Protein AF-A0A7J6HSG9-F1 (afdb_monomer_lite)

Radius of gyration: 12.24 Å; chains: 1; bounding box: 27×32×36 Å

pLDDT: mean 89.32, std 10.02, range [47.38, 97.75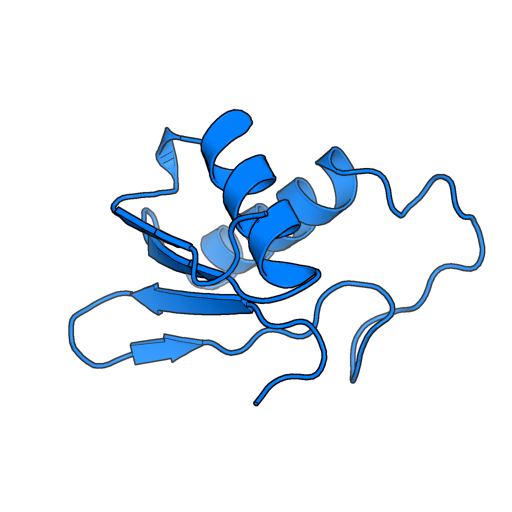]

Organism: Cannabis sativa (NCBI:txid3483)

Secondary structure (DSSP, 8-state):
--SS-EEEEETTTEEE-PPPTTSTTS---S-GGGGSHHHHHHHHHHHHHHHT-S-EEEEE-THHHHHHHHHHHH-GGGEEEEEE----

Sequence (88 aa):
MDINGLLIQHSDDTIEDPDLRGYGGTDAPLSPALYSALHVVGDLVGLLDHLGIEQVLLVGHDCGAAMALYLCLFRPDKVKTLVNLDYK

Foldseek 3Di:
DAPQFKWWDDPPPDIDDDAFACDDPHDPDPDPVCPDLVNRLVVVVVVCVVVVQQATEMEGDDNRLVSLVSNCVVPVRRYPHYHYPDDD

InterPro domains:
  IPR000073 Alpha/beta hydrolase fold-1 [PF00561] (18-85)
  IPR000639 Epoxide hydrolase-like [PR00412] (12-27)
  IPR000639 Epoxide hydrolase-like [PR00412] (58-71)
  IPR000639 Epoxide hydrolase-like [PR00412] (72-85)
  IPR029058 Alpha/Beta hydrolase fold [G3DSA:3.40.50.1820] (18-87)
  IPR029058 Alpha/Beta hydrolase fold [SSF53474] (18-86)

Structure (mmCIF, N/CA/C/O backbone):
data_AF-A0A7J6HSG9-F1
#
_entry.id   AF-A0A7J6HSG9-F1
#
loop_
_atom_site.group_PDB
_atom_site.id
_atom_site.type_symbol
_atom_site.label_atom_id
_atom_site.label_alt_id
_atom_site.label_comp_id
_atom_site.label_asym_id
_atom_site.label_entity_id
_atom_site.label_seq_id
_atom_site.pdbx_PDB_ins_code
_atom_site.Cartn_x
_atom_site.Cartn_y
_atom_site.Cartn_z
_atom_site.occupancy
_atom_site.B_iso_or_equiv
_atom_site.auth_seq_id
_atom_site.auth_comp_id
_atom_site.auth_asym_id
_atom_site.auth_atom_id
_atom_site.pdbx_PDB_model_num
ATOM 1 N N . MET A 1 1 ? 13.011 4.642 9.598 1.00 47.38 1 MET A N 1
ATOM 2 C CA . MET A 1 1 ? 12.200 5.194 8.504 1.00 47.38 1 MET A CA 1
ATOM 3 C C . MET A 1 1 ? 12.426 4.235 7.369 1.00 47.38 1 MET A C 1
ATOM 5 O O . MET A 1 1 ? 13.585 4.037 7.012 1.00 47.38 1 MET A O 1
ATOM 9 N N . ASP A 1 2 ? 11.377 3.522 6.987 1.00 56.59 2 ASP A N 1
ATOM 10 C CA . ASP A 1 2 ? 11.422 2.528 5.922 1.00 56.59 2 ASP A CA 1
ATOM 11 C C . ASP A 1 2 ? 11.915 3.154 4.615 1.00 56.59 2 ASP A C 1
ATOM 13 O O . ASP A 1 2 ? 11.874 4.373 4.428 1.00 56.59 2 ASP A O 1
ATOM 17 N N . ILE A 1 3 ? 12.465 2.315 3.747 1.00 60.44 3 ILE A N 1
ATOM 18 C CA . ILE A 1 3 ? 13.124 2.741 2.518 1.00 60.44 3 ILE A CA 1
ATOM 19 C C . ILE A 1 3 ? 12.140 3.241 1.439 1.00 60.44 3 ILE A C 1
ATOM 21 O O . ILE A 1 3 ? 12.577 3.823 0.448 1.00 60.44 3 ILE A O 1
ATOM 25 N N . ASN A 1 4 ? 10.838 3.034 1.644 1.00 72.44 4 ASN A N 1
ATOM 26 C CA . ASN A 1 4 ? 9.716 3.352 0.763 1.00 72.44 4 ASN A CA 1
ATOM 27 C C . ASN A 1 4 ? 8.816 4.472 1.287 1.00 72.44 4 ASN A C 1
ATOM 29 O O . ASN A 1 4 ? 8.164 5.139 0.487 1.00 72.44 4 ASN A O 1
ATOM 33 N N . GLY A 1 5 ? 8.755 4.669 2.603 1.00 81.69 5 GLY A N 1
ATOM 34 C CA . GLY A 1 5 ? 7.932 5.666 3.280 1.00 81.69 5 GLY A CA 1
ATOM 35 C C . GLY A 1 5 ? 6.453 5.290 3.441 1.00 81.69 5 GLY A C 1
ATOM 36 O O . GLY A 1 5 ? 5.615 6.186 3.386 1.00 81.69 5 GLY A O 1
ATOM 37 N N . LEU A 1 6 ? 6.089 4.015 3.619 1.00 87.69 6 LEU A N 1
ATOM 38 C CA . LEU A 1 6 ? 4.699 3.581 3.818 1.00 87.69 6 LEU A CA 1
ATOM 39 C C . LEU A 1 6 ? 4.525 2.805 5.128 1.00 87.69 6 LEU A C 1
ATOM 41 O O . LEU A 1 6 ? 5.046 1.711 5.280 1.00 87.69 6 LEU A O 1
ATOM 45 N N . LEU A 1 7 ? 3.677 3.316 6.022 1.00 90.12 7 LEU A N 1
ATOM 46 C CA . LEU A 1 7 ? 3.257 2.605 7.230 1.00 90.12 7 LEU A CA 1
ATOM 47 C C . LEU A 1 7 ? 1.772 2.256 7.170 1.00 90.12 7 LEU A C 1
ATOM 49 O O . LEU A 1 7 ? 0.936 3.062 6.739 1.00 90.12 7 LEU A O 1
ATOM 53 N N . ILE A 1 8 ? 1.445 1.064 7.660 1.00 91.00 8 ILE A N 1
ATOM 54 C CA . ILE A 1 8 ? 0.082 0.556 7.760 1.00 91.00 8 ILE A CA 1
ATOM 55 C C . ILE A 1 8 ? -0.243 0.356 9.234 1.00 91.00 8 ILE A C 1
ATOM 57 O O . ILE A 1 8 ? 0.339 -0.497 9.893 1.00 91.00 8 ILE A O 1
ATOM 61 N N . GLN A 1 9 ? -1.207 1.109 9.753 1.00 90.88 9 GLN A N 1
ATOM 62 C CA . GLN A 1 9 ? -1.732 0.884 11.094 1.00 90.88 9 GLN A CA 1
ATOM 63 C C . GLN A 1 9 ? -3.084 0.171 11.016 1.00 90.88 9 GLN A C 1
ATOM 65 O O . GLN A 1 9 ? -3.994 0.589 10.289 1.00 90.88 9 GLN A O 1
ATOM 70 N N . HIS A 1 10 ? -3.229 -0.886 11.811 1.00 84.38 10 HIS A N 1
ATOM 71 C CA . HIS A 1 10 ? -4.499 -1.563 12.046 1.00 84.38 10 HIS A CA 1
ATOM 72 C C . HIS A 1 10 ? -4.655 -1.818 13.545 1.00 84.38 10 HIS A C 1
ATOM 74 O O . HIS A 1 10 ? -3.700 -2.197 14.216 1.00 84.38 10 HIS A O 1
ATOM 80 N N . SER A 1 11 ? -5.861 -1.619 14.090 1.00 78.12 11 SER A N 1
ATOM 81 C CA . SER A 1 11 ? -6.090 -1.508 15.547 1.00 78.12 11 SER A CA 1
ATOM 82 C C . SER A 1 11 ? -5.216 -0.431 16.224 1.00 78.12 11 SER A C 1
ATOM 84 O O . SER A 1 11 ? -4.400 0.221 15.574 1.00 78.12 11 SER A O 1
ATOM 86 N N . ASP A 1 12 ? -5.428 -0.170 17.514 1.00 76.19 12 ASP A N 1
ATOM 87 C CA . ASP A 1 12 ? -4.802 0.988 18.170 1.00 76.19 12 ASP A CA 1
ATOM 88 C C . ASP A 1 12 ? -3.276 0.837 18.350 1.00 76.19 12 ASP A C 1
ATOM 90 O O . ASP A 1 12 ? -2.571 1.844 18.342 1.00 76.19 12 ASP A O 1
ATOM 94 N N . ASP A 1 13 ? -2.749 -0.394 18.382 1.00 79.19 13 ASP A N 1
ATOM 95 C CA . ASP A 1 13 ? -1.358 -0.662 18.785 1.00 79.19 13 ASP A CA 1
ATOM 96 C C . ASP A 1 13 ? -0.491 -1.385 17.735 1.00 79.19 13 ASP A C 1
ATOM 98 O O . ASP A 1 13 ? 0.696 -1.602 17.983 1.00 79.19 13 ASP A O 1
ATOM 102 N N . THR A 1 14 ? -1.040 -1.780 16.576 1.00 88.62 14 THR A N 1
ATOM 103 C CA . THR A 1 14 ? -0.276 -2.559 15.578 1.00 88.62 14 THR A CA 1
ATOM 104 C C . THR A 1 14 ? 0.072 -1.725 14.350 1.00 88.62 14 THR A C 1
ATOM 106 O O . THR A 1 14 ? -0.803 -1.145 13.703 1.00 88.62 14 THR A O 1
ATOM 109 N N . ILE A 1 15 ? 1.369 -1.675 14.040 1.00 88.38 15 ILE A N 1
ATOM 110 C CA . ILE A 1 15 ? 1.936 -0.975 12.887 1.00 88.38 15 ILE A CA 1
ATOM 111 C C . ILE A 1 15 ? 2.764 -1.976 12.089 1.00 88.38 15 ILE A C 1
ATOM 113 O O . ILE A 1 15 ? 3.689 -2.583 12.626 1.00 88.38 15 ILE A O 1
ATOM 117 N N . GLU A 1 16 ? 2.443 -2.087 10.808 1.00 90.00 16 GLU A N 1
ATOM 118 C CA . GLU A 1 16 ? 3.205 -2.823 9.812 1.00 90.00 16 GLU A CA 1
ATOM 119 C C . GLU A 1 16 ? 4.011 -1.838 8.961 1.00 90.00 16 GLU A C 1
ATOM 121 O O . GLU A 1 16 ? 3.514 -0.774 8.569 1.00 90.00 16 GLU A O 1
ATOM 126 N N . ASP A 1 17 ? 5.250 -2.216 8.667 1.00 90.38 17 ASP A N 1
ATOM 127 C CA . ASP A 1 17 ? 6.195 -1.444 7.857 1.00 90.38 17 ASP A CA 1
ATOM 128 C C . ASP A 1 17 ? 6.657 -2.297 6.659 1.00 90.38 17 ASP A C 1
ATOM 130 O O . ASP A 1 17 ? 7.708 -2.943 6.723 1.00 90.38 17 ASP A O 1
ATOM 134 N N . PRO A 1 18 ? 5.808 -2.450 5.621 1.00 89.06 18 PRO A N 1
ATOM 135 C CA . PRO A 1 18 ? 6.088 -3.368 4.531 1.00 89.06 18 PRO A CA 1
ATOM 136 C C . PRO A 1 18 ? 7.072 -2.779 3.521 1.00 89.06 18 PRO A C 1
ATOM 138 O O . PRO A 1 18 ? 6.869 -1.695 2.973 1.00 89.06 18 PRO A O 1
ATOM 141 N N . ASP A 1 19 ? 8.065 -3.582 3.151 1.00 90.31 19 ASP A N 1
ATOM 142 C CA . ASP A 1 19 ? 8.842 -3.324 1.947 1.00 90.31 19 ASP A CA 1
ATOM 143 C C . ASP A 1 19 ? 7.933 -3.430 0.704 1.00 90.31 19 ASP A C 1
ATOM 145 O O . ASP A 1 19 ? 7.227 -4.424 0.508 1.00 90.31 19 ASP A O 1
ATOM 149 N N . LEU A 1 20 ? 7.948 -2.411 -0.159 1.00 87.69 20 LEU A N 1
ATOM 150 C CA . LEU A 1 20 ? 7.282 -2.461 -1.464 1.00 87.69 20 LEU A CA 1
ATOM 151 C C . LEU A 1 20 ? 8.094 -3.284 -2.464 1.00 87.69 20 LEU A C 1
ATOM 153 O O . LEU A 1 20 ? 9.309 -3.377 -2.333 1.00 87.69 20 LEU A O 1
ATOM 157 N N . ARG A 1 21 ? 7.454 -3.804 -3.524 1.00 91.62 21 ARG A N 1
ATOM 158 C CA . ARG A 1 21 ? 8.173 -4.495 -4.613 1.00 91.62 21 ARG A CA 1
ATOM 159 C C . ARG A 1 21 ? 9.384 -3.689 -5.095 1.00 91.62 21 ARG A C 1
ATOM 161 O O . ARG A 1 21 ? 9.279 -2.491 -5.358 1.00 91.62 21 ARG A O 1
ATOM 168 N N . GLY A 1 22 ? 10.515 -4.355 -5.284 1.00 89.75 22 GLY A N 1
ATOM 169 C CA . GLY A 1 22 ? 11.768 -3.719 -5.691 1.00 89.75 22 GLY A CA 1
ATOM 170 C C . GLY A 1 22 ? 12.557 -3.069 -4.557 1.00 89.75 22 GLY A C 1
ATOM 171 O O . GLY A 1 22 ? 13.622 -2.512 -4.822 1.00 89.75 22 GLY A O 1
ATOM 172 N N . TYR A 1 23 ? 12.074 -3.162 -3.319 1.00 86.50 23 TYR A N 1
ATOM 173 C CA . TYR A 1 23 ? 12.703 -2.576 -2.147 1.00 86.50 23 TYR A CA 1
ATOM 174 C C . TYR A 1 23 ? 12.934 -3.620 -1.051 1.00 86.50 23 TYR A C 1
ATOM 176 O O . TYR A 1 23 ? 12.167 -4.569 -0.885 1.00 86.50 23 TYR A O 1
ATOM 184 N N . GLY A 1 24 ? 14.028 -3.432 -0.312 1.00 87.62 24 GLY A N 1
ATOM 185 C CA . GLY A 1 24 ? 14.358 -4.196 0.884 1.00 87.62 24 GLY A CA 1
ATOM 186 C C . GLY A 1 24 ? 14.411 -5.697 0.619 1.00 87.62 24 GLY A C 1
ATOM 187 O O . GLY A 1 24 ? 15.195 -6.153 -0.214 1.00 87.62 24 GLY A O 1
ATOM 188 N N . GLY A 1 25 ? 13.600 -6.456 1.355 1.00 87.50 25 GLY A N 1
ATOM 189 C CA . GLY A 1 25 ? 13.511 -7.914 1.259 1.00 87.50 25 GLY A CA 1
ATOM 190 C C . GLY A 1 25 ? 12.559 -8.453 0.187 1.00 87.50 25 GLY A C 1
ATOM 191 O O . GLY A 1 25 ? 12.399 -9.671 0.103 1.00 87.50 25 GLY A O 1
ATOM 192 N N . THR A 1 26 ? 11.907 -7.599 -0.606 1.00 89.94 26 THR A N 1
ATOM 193 C CA . THR A 1 26 ? 10.973 -8.053 -1.650 1.00 89.94 26 THR A CA 1
ATOM 194 C C . THR A 1 26 ? 11.657 -8.364 -2.975 1.00 89.94 26 THR A C 1
ATOM 196 O O . THR A 1 26 ? 12.770 -7.921 -3.265 1.00 89.94 26 THR A O 1
ATOM 199 N N . ASP A 1 27 ? 10.949 -9.109 -3.823 1.00 91.62 27 ASP A N 1
ATOM 200 C CA . ASP A 1 27 ? 11.370 -9.338 -5.198 1.00 91.62 27 ASP A CA 1
ATOM 201 C C . ASP A 1 27 ? 11.495 -8.020 -5.974 1.00 91.62 27 ASP A C 1
ATOM 203 O O . ASP A 1 27 ? 10.648 -7.128 -5.883 1.00 91.62 27 ASP A O 1
ATOM 207 N N . ALA A 1 28 ? 12.519 -7.947 -6.826 1.00 93.00 28 ALA A N 1
ATOM 208 C CA . ALA A 1 28 ? 12.774 -6.828 -7.727 1.00 93.00 28 ALA A CA 1
ATOM 209 C C . ALA A 1 28 ? 12.701 -7.285 -9.197 1.00 93.00 28 ALA A C 1
ATOM 211 O O . ALA A 1 28 ? 13.734 -7.556 -9.820 1.00 93.00 28 ALA A O 1
ATOM 212 N N . PRO A 1 29 ? 11.492 -7.415 -9.786 1.00 92.44 29 PRO A N 1
ATOM 213 C CA . PRO A 1 29 ? 11.345 -7.794 -11.187 1.00 92.44 29 PRO A CA 1
ATOM 214 C C . PRO A 1 29 ? 12.141 -6.889 -12.138 1.00 92.44 29 PRO A C 1
ATOM 216 O O . PRO A 1 29 ? 12.179 -5.674 -11.971 1.00 92.44 29 PRO A O 1
ATOM 219 N N . LEU A 1 30 ? 12.731 -7.458 -13.192 1.00 93.56 30 LEU A N 1
ATOM 220 C CA . LEU A 1 30 ? 13.522 -6.681 -14.161 1.00 93.56 30 LEU A CA 1
ATOM 221 C C . LEU A 1 30 ? 12.663 -5.848 -15.120 1.00 93.56 30 LEU A C 1
ATOM 223 O O . LEU A 1 30 ? 13.140 -4.871 -15.688 1.00 93.56 30 LEU A O 1
ATOM 227 N N . SER A 1 31 ? 11.412 -6.258 -15.346 1.00 95.69 31 SER A N 1
ATOM 228 C CA . SER A 1 31 ? 10.524 -5.586 -16.294 1.00 95.69 31 SER A CA 1
ATOM 229 C C . SER A 1 31 ? 9.879 -4.356 -15.651 1.00 95.69 31 SER A C 1
ATOM 231 O O . SER A 1 31 ? 9.091 -4.520 -14.715 1.00 95.69 31 SER A O 1
ATOM 233 N N . PRO A 1 32 ? 10.094 -3.139 -16.187 1.00 91.56 32 PRO A N 1
ATOM 234 C CA . PRO A 1 32 ? 9.446 -1.928 -15.678 1.00 91.56 32 PRO A CA 1
ATOM 235 C C . PRO A 1 32 ? 7.913 -1.988 -15.736 1.00 91.56 32 PRO A C 1
ATOM 237 O O . PRO A 1 32 ? 7.229 -1.346 -14.944 1.00 91.56 32 PRO A O 1
ATOM 240 N N . ALA A 1 33 ? 7.354 -2.799 -16.642 1.00 93.81 33 ALA A N 1
ATOM 241 C CA . ALA A 1 33 ? 5.909 -2.981 -16.774 1.00 93.81 33 ALA A CA 1
ATOM 242 C C . ALA A 1 33 ? 5.254 -3.586 -15.514 1.00 93.81 33 ALA A C 1
ATOM 244 O O . ALA A 1 33 ? 4.047 -3.448 -15.328 1.00 93.81 33 ALA A O 1
ATOM 245 N N . LEU A 1 34 ? 6.043 -4.220 -14.640 1.00 93.94 34 LEU A N 1
ATOM 246 C CA . LEU A 1 34 ? 5.584 -4.823 -13.388 1.00 93.94 34 LEU A CA 1
ATOM 247 C C . LEU A 1 34 ? 5.590 -3.845 -12.201 1.00 93.94 34 LEU A C 1
ATOM 249 O O . LEU A 1 34 ? 5.356 -4.270 -11.076 1.00 93.94 34 LEU A O 1
ATOM 253 N N . TYR A 1 35 ? 5.826 -2.549 -12.424 1.00 92.12 35 TYR A N 1
ATOM 254 C CA . TYR A 1 35 ? 5.840 -1.517 -11.372 1.00 92.12 35 TYR A CA 1
ATOM 255 C C . TYR A 1 35 ? 4.748 -0.457 -11.554 1.00 92.12 35 TYR A C 1
ATOM 257 O O . TYR A 1 35 ? 4.835 0.646 -11.023 1.00 92.12 35 TYR A O 1
ATOM 265 N N . SER A 1 36 ? 3.699 -0.759 -12.323 1.00 94.06 36 SER A N 1
ATOM 266 C CA . SER A 1 36 ? 2.562 0.161 -12.440 1.00 94.06 36 SER A CA 1
ATOM 267 C C . SER A 1 36 ? 1.852 0.339 -11.093 1.00 94.06 36 SER A C 1
ATOM 269 O O . SER A 1 36 ? 1.809 -0.606 -10.307 1.00 94.06 36 SER A O 1
ATOM 271 N N . ALA A 1 37 ? 1.138 1.452 -10.902 1.00 93.38 37 ALA A N 1
ATOM 272 C CA . ALA A 1 37 ? 0.309 1.692 -9.714 1.00 93.38 37 ALA A CA 1
ATOM 273 C C . ALA A 1 37 ? -0.598 0.501 -9.337 1.00 93.38 37 ALA A C 1
ATOM 275 O O . ALA A 1 37 ? -0.685 0.138 -8.170 1.00 93.38 37 ALA A O 1
ATOM 276 N N . LEU A 1 38 ? -1.215 -0.166 -10.321 1.00 96.12 38 LEU A N 1
ATOM 277 C CA . LEU A 1 38 ? -2.088 -1.323 -10.076 1.00 96.12 38 LEU A CA 1
ATOM 278 C C . LEU A 1 38 ? -1.356 -2.546 -9.511 1.00 96.12 38 LEU A C 1
ATOM 280 O O . LEU A 1 38 ? -1.951 -3.312 -8.762 1.00 96.12 38 LEU A O 1
ATOM 284 N N . HIS A 1 39 ? -0.081 -2.728 -9.852 1.00 96.19 39 HIS A N 1
ATOM 285 C CA . HIS A 1 39 ? 0.730 -3.815 -9.313 1.00 96.19 39 HIS A CA 1
ATOM 286 C C . HIS A 1 39 ? 1.038 -3.560 -7.837 1.00 96.19 39 HIS A C 1
ATOM 288 O O . HIS A 1 39 ? 0.847 -4.450 -7.018 1.00 96.19 39 HIS A O 1
ATOM 294 N N . VAL A 1 40 ? 1.418 -2.325 -7.492 1.00 93.38 40 VAL A N 1
ATOM 295 C CA . VAL A 1 40 ? 1.656 -1.941 -6.094 1.00 93.38 40 VAL A CA 1
ATOM 296 C C . VAL A 1 40 ? 0.373 -2.039 -5.269 1.00 93.38 40 VAL A C 1
ATOM 298 O O . VAL A 1 40 ? 0.376 -2.624 -4.193 1.00 93.38 40 VAL A O 1
ATOM 301 N N . VAL A 1 41 ? -0.755 -1.543 -5.789 1.00 96.44 41 VAL A N 1
ATOM 302 C CA . VAL A 1 41 ? -2.060 -1.704 -5.126 1.00 96.44 41 VAL A CA 1
ATOM 303 C C . VAL A 1 41 ? -2.416 -3.181 -4.954 1.00 96.44 41 VAL A C 1
ATOM 305 O O . VAL A 1 41 ? -2.936 -3.557 -3.908 1.00 96.44 41 VAL A O 1
ATOM 308 N N . GLY A 1 42 ? -2.122 -4.018 -5.951 1.00 97.12 42 GLY A N 1
ATOM 309 C CA . GLY A 1 42 ? -2.314 -5.464 -5.873 1.00 97.12 42 GLY A CA 1
ATOM 310 C C . GLY A 1 42 ? -1.526 -6.104 -4.730 1.00 97.12 42 GLY A C 1
ATOM 311 O O . GLY A 1 42 ? -2.102 -6.885 -3.976 1.00 97.12 42 GLY A O 1
ATOM 312 N N . ASP A 1 43 ? -0.257 -5.728 -4.556 1.00 95.94 43 ASP A N 1
ATOM 313 C CA . ASP A 1 43 ? 0.572 -6.231 -3.452 1.00 95.94 43 ASP A CA 1
ATOM 314 C C . ASP A 1 43 ? 0.028 -5.804 -2.097 1.00 95.94 43 ASP A C 1
ATOM 316 O O . ASP A 1 43 ? -0.102 -6.632 -1.201 1.00 95.94 43 ASP A O 1
ATOM 320 N N . LEU A 1 44 ? -0.335 -4.526 -1.956 1.00 95.31 44 LEU A N 1
ATOM 321 C CA . LEU A 1 44 ? -0.869 -3.999 -0.703 1.00 95.31 44 LEU A CA 1
ATOM 322 C C . LEU A 1 44 ? -2.184 -4.686 -0.336 1.00 95.31 44 LEU A C 1
ATOM 324 O O . LEU A 1 44 ? -2.357 -5.108 0.800 1.00 95.31 44 LEU A O 1
ATOM 328 N N . VAL A 1 45 ? -3.098 -4.865 -1.292 1.00 97.12 45 VAL A N 1
ATOM 329 C CA . VAL A 1 45 ? -4.337 -5.623 -1.063 1.00 97.12 45 VAL A CA 1
ATOM 330 C C . VAL A 1 45 ? -4.029 -7.062 -0.663 1.00 97.12 45 VAL A C 1
ATOM 332 O O . VAL A 1 45 ? -4.608 -7.547 0.304 1.00 97.12 45 VAL A O 1
ATOM 335 N N . GLY A 1 46 ? -3.118 -7.730 -1.376 1.00 96.31 46 GLY A N 1
ATOM 336 C CA . GLY A 1 46 ? -2.720 -9.102 -1.067 1.00 96.31 46 GLY A CA 1
ATOM 337 C C . GLY A 1 46 ? -2.128 -9.237 0.336 1.00 96.31 46 GLY A C 1
ATOM 338 O O . GLY A 1 46 ? -2.452 -10.188 1.043 1.00 96.31 46 GLY A O 1
ATOM 339 N N . LEU A 1 47 ? -1.327 -8.259 0.765 1.00 94.56 47 LEU A N 1
ATOM 340 C CA . LEU A 1 47 ? -0.793 -8.173 2.120 1.00 94.56 47 LEU A CA 1
ATOM 341 C C . LEU A 1 47 ? -1.913 -8.012 3.155 1.00 94.56 47 LEU A C 1
ATOM 343 O O . LEU A 1 47 ? -1.966 -8.778 4.114 1.00 94.56 47 LEU A O 1
ATOM 347 N N . LEU A 1 48 ? -2.830 -7.060 2.955 1.00 95.31 48 LEU A N 1
ATOM 348 C CA . LEU A 1 48 ? -3.953 -6.847 3.874 1.00 95.31 48 LEU A CA 1
ATOM 349 C C . LEU A 1 48 ? -4.832 -8.093 3.991 1.00 95.31 48 LEU A C 1
ATOM 351 O O . LEU A 1 48 ? -5.201 -8.483 5.095 1.00 95.31 48 LEU A O 1
ATOM 355 N N . ASP A 1 49 ? -5.128 -8.745 2.867 1.00 96.56 49 ASP A N 1
ATOM 356 C CA . ASP A 1 49 ? -5.916 -9.975 2.847 1.00 96.56 49 ASP A CA 1
ATOM 357 C C . ASP A 1 49 ? -5.174 -11.124 3.555 1.00 96.56 49 ASP A C 1
ATOM 359 O O . ASP A 1 49 ? -5.791 -11.874 4.312 1.00 96.56 49 ASP A O 1
ATOM 363 N N . HIS A 1 50 ? -3.851 -11.239 3.377 1.00 95.38 50 HIS A N 1
ATOM 364 C CA . HIS A 1 50 ? -3.023 -12.228 4.075 1.00 95.38 50 HIS A CA 1
ATOM 365 C C . HIS A 1 50 ? -3.023 -12.027 5.596 1.00 95.38 50 HIS A C 1
ATOM 367 O O . HIS A 1 50 ? -3.095 -13.000 6.346 1.00 95.38 50 HIS A O 1
ATOM 373 N N . LEU A 1 51 ? -2.985 -10.772 6.044 1.00 92.94 51 LEU A N 1
ATOM 374 C CA . LEU A 1 51 ? -3.037 -10.398 7.458 1.00 92.94 51 LEU A CA 1
ATOM 375 C C . LEU A 1 51 ? -4.466 -10.410 8.034 1.00 92.94 51 LEU A C 1
ATOM 377 O O . LEU A 1 51 ? -4.645 -10.237 9.238 1.00 92.94 51 LEU A O 1
ATOM 381 N N . GLY A 1 52 ? -5.492 -10.617 7.201 1.00 94.75 52 GLY A N 1
ATOM 382 C CA . GLY A 1 52 ? -6.896 -10.590 7.620 1.00 94.75 52 GLY A CA 1
ATOM 383 C C . GLY A 1 52 ? -7.401 -9.190 7.988 1.00 94.75 52 GLY A C 1
ATOM 384 O O . GLY A 1 52 ? -8.315 -9.056 8.800 1.00 94.75 52 GLY A O 1
ATOM 385 N N . ILE A 1 53 ? -6.806 -8.144 7.414 1.00 95.00 53 ILE A N 1
ATOM 386 C CA . ILE A 1 53 ? -7.130 -6.750 7.705 1.00 95.00 53 ILE A CA 1
ATOM 387 C C . ILE A 1 53 ? -8.138 -6.223 6.679 1.00 95.00 53 ILE A C 1
ATOM 389 O O . ILE A 1 53 ? -7.872 -6.135 5.478 1.00 95.00 53 ILE A O 1
ATOM 393 N N . GLU A 1 54 ? -9.314 -5.824 7.161 1.00 94.81 54 GLU A N 1
ATOM 394 C CA . GLU A 1 54 ? -10.365 -5.280 6.297 1.00 94.81 54 GLU A CA 1
ATOM 395 C C . GLU A 1 54 ? -10.105 -3.824 5.903 1.00 94.81 54 GLU A C 1
ATOM 397 O O . GLU A 1 54 ? -10.273 -3.469 4.737 1.00 94.81 54 GLU A O 1
ATOM 402 N N . GLN A 1 55 ? -9.681 -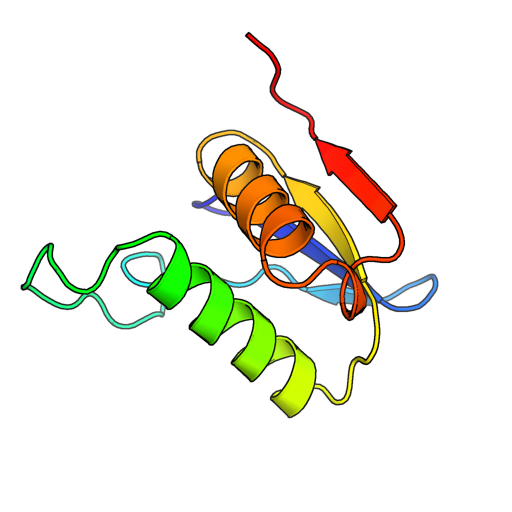2.993 6.860 1.00 95.00 55 GLN A N 1
ATOM 403 C CA . GLN A 1 55 ? -9.400 -1.575 6.649 1.00 95.00 55 GLN A CA 1
ATOM 404 C C . GLN A 1 55 ? -8.189 -1.106 7.445 1.00 95.00 55 GLN A C 1
ATOM 406 O O . GLN A 1 55 ? -7.957 -1.568 8.563 1.00 95.00 55 GLN A O 1
ATOM 411 N N . VAL A 1 56 ? -7.474 -0.124 6.896 1.00 95.00 56 VAL A N 1
ATOM 412 C CA . VAL A 1 56 ? -6.252 0.420 7.500 1.00 95.00 56 VAL A CA 1
ATOM 413 C C . VAL A 1 56 ? -6.237 1.937 7.585 1.00 95.00 56 VAL A C 1
ATOM 415 O O . VAL A 1 56 ? -6.901 2.635 6.812 1.00 95.00 56 VAL A O 1
ATOM 418 N N . LEU A 1 57 ? -5.447 2.443 8.530 1.00 94.62 57 LEU A N 1
ATOM 419 C CA . LEU A 1 57 ? -4.930 3.802 8.490 1.00 94.62 57 LEU A CA 1
ATOM 420 C C . LEU A 1 57 ? -3.579 3.768 7.775 1.00 94.62 57 LEU A C 1
ATOM 422 O O . LEU A 1 57 ? -2.666 3.058 8.190 1.00 94.62 57 LEU A O 1
ATOM 426 N N . LEU A 1 58 ? -3.470 4.526 6.689 1.00 93.31 58 LEU A N 1
ATOM 427 C CA . LEU A 1 58 ? -2.253 4.627 5.892 1.00 93.31 58 LEU A CA 1
ATOM 428 C C . LEU A 1 58 ? -1.496 5.893 6.256 1.00 93.31 58 LEU A C 1
ATOM 430 O O . LEU A 1 58 ? -2.088 6.974 6.280 1.00 93.31 58 LEU A O 1
ATOM 434 N N . VAL A 1 59 ? -0.189 5.767 6.459 1.00 92.31 59 VAL A N 1
ATOM 435 C CA . VAL A 1 59 ? 0.721 6.909 6.543 1.00 92.31 59 VAL A CA 1
ATOM 436 C C . VAL A 1 59 ? 1.721 6.813 5.401 1.00 92.31 59 VAL A C 1
ATOM 438 O O . VAL A 1 59 ? 2.446 5.829 5.304 1.00 92.31 59 VAL A O 1
ATOM 441 N N . GLY A 1 60 ? 1.737 7.816 4.526 1.00 91.38 60 GLY A N 1
ATOM 442 C CA . GLY A 1 60 ? 2.621 7.856 3.362 1.00 91.38 60 GLY A CA 1
ATOM 443 C C . GLY A 1 60 ? 3.582 9.040 3.407 1.00 91.38 60 GLY A C 1
ATOM 444 O O . GLY A 1 60 ? 3.171 10.150 3.746 1.00 91.38 60 GLY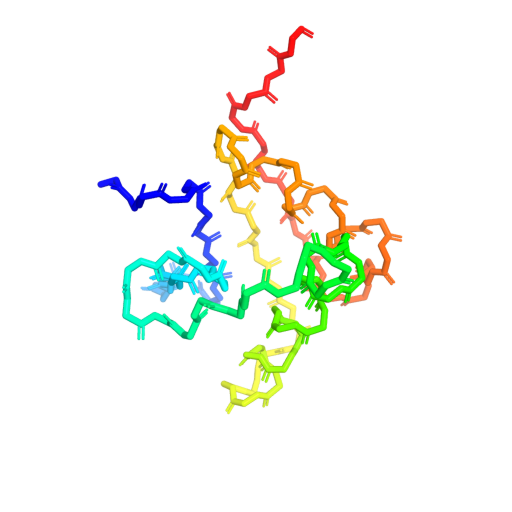 A O 1
ATOM 445 N N . HIS A 1 61 ? 4.836 8.795 3.037 1.00 90.50 61 HIS A N 1
ATOM 446 C CA . HIS A 1 61 ? 5.907 9.766 2.843 1.00 90.50 61 HIS A CA 1
ATOM 447 C C . HIS A 1 61 ? 6.728 9.405 1.584 1.00 90.50 61 HIS A C 1
ATOM 449 O O . HIS A 1 61 ? 6.851 8.232 1.244 1.00 90.50 61 HIS A O 1
ATOM 455 N N . ASP A 1 62 ? 7.289 10.388 0.887 1.00 86.00 62 ASP A N 1
ATOM 456 C CA . ASP A 1 62 ? 8.067 10.293 -0.350 1.00 86.00 62 ASP A CA 1
ATOM 457 C C . ASP A 1 62 ? 7.371 9.424 -1.422 1.00 86.00 62 ASP A C 1
ATOM 459 O O . ASP A 1 62 ? 6.224 9.689 -1.796 1.00 86.00 62 ASP A O 1
ATOM 463 N N . CYS A 1 63 ? 8.010 8.368 -1.931 1.00 84.25 63 CYS A N 1
ATOM 464 C CA . CYS A 1 63 ? 7.363 7.426 -2.842 1.00 84.25 63 CYS A CA 1
ATOM 465 C C . CYS A 1 63 ? 6.121 6.755 -2.219 1.00 84.25 63 CYS A C 1
ATOM 467 O O . CYS A 1 63 ? 5.121 6.547 -2.916 1.00 84.25 63 CYS A O 1
ATOM 469 N N . GLY A 1 64 ? 6.136 6.473 -0.916 1.00 87.69 64 GLY A N 1
ATOM 470 C CA . GLY A 1 64 ? 5.037 5.875 -0.160 1.00 87.69 64 GLY A CA 1
ATOM 471 C C . GLY A 1 64 ? 3.790 6.756 -0.095 1.00 87.69 64 GLY A C 1
ATOM 472 O O . GLY A 1 64 ? 2.675 6.233 -0.103 1.00 87.69 64 GLY A O 1
ATOM 473 N N . ALA A 1 65 ? 3.938 8.084 -0.157 1.00 89.94 65 ALA A N 1
ATOM 474 C CA . ALA A 1 65 ? 2.815 9.016 -0.287 1.00 89.94 65 ALA A CA 1
ATOM 475 C C . ALA A 1 65 ? 2.002 8.765 -1.567 1.00 89.94 65 ALA A C 1
ATOM 477 O O . ALA A 1 65 ? 0.769 8.689 -1.536 1.00 89.94 65 ALA A O 1
ATOM 478 N N . ALA A 1 66 ? 2.686 8.580 -2.700 1.00 90.62 66 ALA A N 1
ATOM 479 C CA . ALA A 1 66 ? 2.034 8.279 -3.972 1.00 90.62 66 ALA A CA 1
ATOM 480 C C . ALA A 1 66 ? 1.343 6.905 -3.943 1.00 90.62 66 ALA A C 1
ATOM 482 O O . ALA A 1 66 ? 0.220 6.770 -4.431 1.00 90.62 66 ALA A O 1
ATOM 483 N N . MET A 1 67 ? 1.971 5.901 -3.325 1.00 91.31 67 MET A N 1
ATOM 484 C CA . MET A 1 67 ? 1.393 4.556 -3.214 1.00 91.31 67 MET A CA 1
ATOM 485 C C . MET A 1 67 ? 0.163 4.524 -2.303 1.00 91.31 67 MET A C 1
ATOM 487 O O . MET A 1 67 ? -0.848 3.917 -2.662 1.00 91.31 67 MET A O 1
ATOM 491 N N . ALA A 1 68 ? 0.201 5.238 -1.175 1.00 92.56 68 ALA A N 1
ATOM 492 C CA . ALA A 1 68 ? -0.941 5.380 -0.279 1.00 92.56 68 ALA A CA 1
ATOM 493 C C . ALA A 1 68 ? -2.134 6.052 -0.985 1.00 92.56 68 ALA A C 1
ATOM 495 O O . ALA A 1 68 ? -3.275 5.600 -0.854 1.00 92.56 68 ALA A O 1
ATOM 496 N N . LEU A 1 69 ? -1.871 7.081 -1.802 1.00 92.94 69 LEU A N 1
ATOM 497 C CA . LEU A 1 69 ? -2.889 7.714 -2.644 1.00 92.94 69 LEU A CA 1
ATOM 498 C C . LEU A 1 69 ? -3.466 6.749 -3.686 1.00 92.94 69 LEU A C 1
ATOM 500 O O . LEU A 1 69 ? -4.680 6.735 -3.886 1.00 92.94 69 LEU A O 1
ATOM 504 N N . TYR A 1 70 ? -2.638 5.925 -4.333 1.00 94.94 70 TYR A N 1
ATOM 505 C CA . TYR A 1 70 ? -3.131 4.918 -5.275 1.00 94.94 70 TYR A CA 1
ATOM 506 C C . TYR A 1 70 ? -4.022 3.881 -4.597 1.00 94.94 70 TYR A C 1
ATOM 508 O O . TYR A 1 70 ? -5.076 3.553 -5.143 1.00 94.94 70 TYR A O 1
ATOM 516 N N . LEU A 1 71 ? -3.665 3.408 -3.401 1.00 95.81 71 LEU A N 1
ATOM 517 C CA . LEU A 1 71 ? -4.519 2.482 -2.660 1.00 95.81 71 LEU A CA 1
ATOM 518 C C . LEU A 1 71 ? -5.866 3.130 -2.306 1.00 95.81 71 LEU A C 1
ATOM 520 O O . LEU A 1 71 ? -6.905 2.520 -2.542 1.00 95.81 71 LEU A O 1
ATOM 524 N N . CYS A 1 72 ? -5.871 4.392 -1.861 1.00 95.25 72 CYS A N 1
ATOM 525 C CA . CYS A 1 72 ? -7.109 5.143 -1.616 1.00 95.25 72 CYS A CA 1
ATOM 526 C C . CYS A 1 72 ? -7.964 5.304 -2.880 1.00 95.25 72 CYS A C 1
ATOM 528 O O . CYS A 1 72 ? -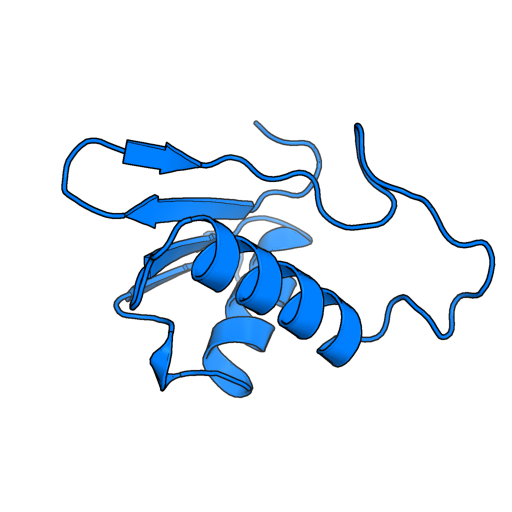9.186 5.200 -2.819 1.00 95.25 72 CYS A O 1
ATOM 530 N N . LEU A 1 73 ? -7.328 5.576 -4.023 1.00 96.06 73 LEU A N 1
ATOM 531 C CA . LEU A 1 73 ? -8.021 5.821 -5.285 1.00 96.06 73 LEU A CA 1
ATOM 532 C C . LEU A 1 73 ? -8.643 4.543 -5.858 1.00 96.06 73 LEU A C 1
ATOM 534 O O . LEU A 1 73 ? -9.777 4.568 -6.331 1.00 96.06 73 LEU A O 1
ATOM 538 N N . PHE A 1 74 ? -7.896 3.439 -5.845 1.00 97.75 74 PHE A N 1
ATOM 539 C CA . PHE A 1 74 ? -8.306 2.195 -6.495 1.00 97.75 74 PHE A CA 1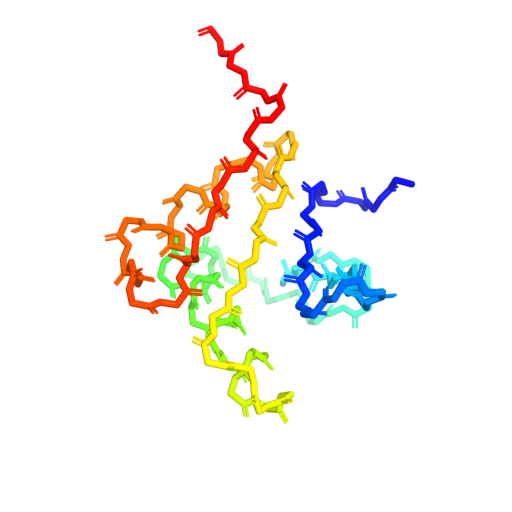
ATOM 540 C C . PHE A 1 74 ? -9.034 1.225 -5.559 1.00 97.75 74 PHE A C 1
ATOM 542 O O . PHE A 1 74 ? -9.801 0.397 -6.046 1.00 97.75 74 PHE A O 1
ATOM 549 N N . ARG A 1 75 ? -8.813 1.315 -4.242 1.00 96.94 75 ARG A N 1
ATOM 550 C CA . ARG A 1 75 ? -9.435 0.476 -3.202 1.00 96.94 75 ARG A CA 1
ATOM 551 C C . ARG A 1 75 ? -9.832 1.302 -1.972 1.00 96.94 75 ARG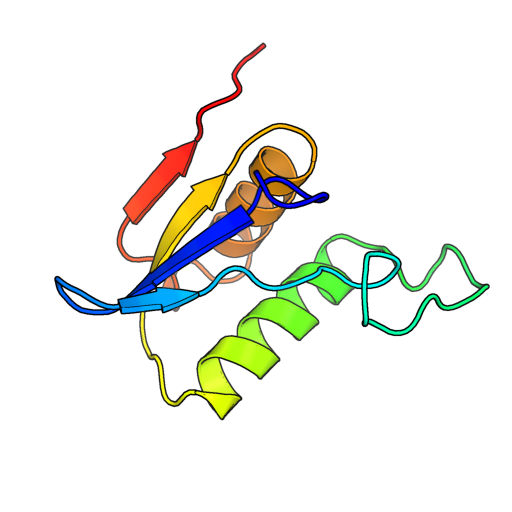 A C 1
ATOM 553 O O . ARG A 1 75 ? -9.359 1.034 -0.865 1.00 96.94 75 ARG A O 1
ATOM 560 N N . PRO A 1 76 ? -10.731 2.291 -2.131 1.00 96.88 76 PRO A N 1
ATOM 561 C CA . PRO A 1 76 ? -11.206 3.102 -1.009 1.00 96.88 76 PRO A CA 1
ATOM 562 C C . PRO A 1 76 ? -11.883 2.258 0.080 1.00 96.88 76 PRO A C 1
ATOM 564 O O . PRO A 1 76 ? -11.902 2.653 1.239 1.00 96.88 76 PRO A O 1
ATOM 567 N N . ASP A 1 77 ? -12.396 1.073 -0.266 1.00 97.25 77 ASP A N 1
ATOM 568 C CA . ASP A 1 77 ? -12.975 0.117 0.678 1.00 97.25 77 ASP A CA 1
ATOM 569 C C . ASP A 1 77 ? -11.970 -0.387 1.725 1.00 97.25 77 ASP A C 1
ATOM 571 O O . ASP A 1 77 ? -12.376 -0.710 2.839 1.00 97.25 77 ASP A O 1
ATOM 575 N N . LYS A 1 78 ? -10.673 -0.401 1.395 1.00 96.19 78 LYS A N 1
ATOM 576 C CA . LYS A 1 78 ? -9.586 -0.867 2.267 1.00 96.19 78 LYS A CA 1
ATOM 577 C C . LYS A 1 78 ? -8.979 0.235 3.138 1.00 96.19 78 LYS A C 1
ATOM 579 O O . LYS A 1 78 ? -8.144 -0.062 3.989 1.00 96.19 78 LYS A O 1
ATOM 584 N N . VAL A 1 79 ? -9.365 1.500 2.957 1.00 96.12 79 VAL A N 1
ATOM 585 C CA . VAL A 1 79 ? -8.733 2.630 3.652 1.00 96.12 79 VAL A CA 1
ATOM 586 C C . VAL A 1 79 ? -9.738 3.351 4.535 1.00 96.12 79 VAL A C 1
ATOM 588 O O . VAL A 1 79 ? -10.708 3.931 4.059 1.00 96.12 79 VAL A O 1
ATOM 591 N N . LYS A 1 80 ? -9.471 3.357 5.841 1.00 95.12 80 LYS A N 1
ATOM 592 C CA . LYS A 1 80 ? -10.257 4.111 6.822 1.00 95.12 80 LYS A CA 1
ATOM 593 C C . LYS A 1 80 ? -9.800 5.564 6.908 1.00 95.12 80 LYS A C 1
ATOM 595 O O . LYS A 1 80 ? -10.626 6.470 6.973 1.00 95.12 80 LYS A O 1
ATOM 600 N N . THR A 1 81 ? -8.485 5.771 6.904 1.00 93.75 81 THR A N 1
ATOM 601 C CA . THR A 1 81 ? -7.853 7.084 7.058 1.00 93.75 81 THR A CA 1
ATOM 602 C C . THR A 1 81 ? -6.551 7.123 6.263 1.00 93.75 81 THR A C 1
ATOM 604 O O . THR A 1 81 ? -5.817 6.139 6.236 1.00 93.75 81 THR A O 1
ATOM 607 N N . LEU A 1 82 ? -6.242 8.273 5.664 1.00 92.50 82 LEU A N 1
ATOM 608 C CA . LEU A 1 82 ? -4.948 8.559 5.049 1.00 92.50 82 LEU A CA 1
ATOM 609 C C . LEU A 1 82 ? -4.310 9.762 5.746 1.00 92.50 82 LEU A C 1
ATOM 611 O O . LEU A 1 82 ? -4.911 10.834 5.807 1.00 92.50 82 LEU A O 1
ATOM 615 N N . VAL A 1 83 ? -3.077 9.593 6.211 1.00 92.69 83 VAL A N 1
ATOM 616 C CA . VAL A 1 83 ? -2.179 10.678 6.607 1.00 92.69 83 VAL A CA 1
ATOM 617 C C . VAL A 1 83 ? -1.058 10.728 5.585 1.00 92.69 83 VAL A C 1
ATOM 619 O O . VAL A 1 83 ? -0.130 9.926 5.607 1.00 92.69 83 VAL A O 1
ATOM 622 N N . ASN A 1 84 ? -1.156 11.661 4.652 1.00 88.81 84 ASN A N 1
ATOM 623 C CA . ASN A 1 84 ? -0.074 11.905 3.717 1.00 88.81 84 ASN A CA 1
ATOM 624 C C . ASN A 1 84 ? 0.830 12.998 4.300 1.00 88.81 84 ASN A C 1
ATOM 626 O O . ASN A 1 84 ? 0.323 14.031 4.742 1.00 88.81 84 ASN A O 1
ATOM 630 N N . LEU A 1 85 ? 2.131 12.734 4.384 1.00 84.00 85 LEU A N 1
ATOM 631 C CA . LEU A 1 85 ? 3.124 13.641 4.957 1.00 84.00 85 LEU A CA 1
ATOM 632 C C . LEU A 1 85 ? 3.855 14.454 3.886 1.00 84.00 85 LEU A C 1
ATOM 634 O O . LEU A 1 85 ? 4.535 15.418 4.234 1.00 84.00 85 LEU A O 1
ATOM 638 N N . ASP A 1 86 ? 3.629 14.141 2.607 1.00 70.81 86 ASP A N 1
ATOM 639 C CA . ASP A 1 86 ? 4.208 14.862 1.483 1.00 70.81 86 ASP A CA 1
ATOM 640 C C . ASP A 1 86 ? 3.138 15.485 0.600 1.00 70.81 86 ASP A C 1
ATOM 642 O O . ASP A 1 86 ? 2.297 14.825 -0.015 1.00 70.81 86 ASP A O 1
ATOM 646 N N . TYR A 1 87 ? 3.221 16.805 0.507 1.00 56.19 87 TYR A N 1
ATOM 647 C CA . TYR A 1 87 ? 2.480 17.613 -0.442 1.00 56.19 87 TYR A CA 1
ATOM 648 C C . TYR A 1 87 ? 3.491 18.523 -1.122 1.00 56.19 87 TYR A C 1
ATOM 650 O O . TYR A 1 87 ? 4.342 19.122 -0.460 1.00 56.19 87 TYR A O 1
ATOM 658 N N . LYS A 1 88 ? 3.405 18.607 -2.447 1.00 53.50 88 LYS A N 1
ATOM 659 C CA . LYS A 1 88 ? 4.065 19.676 -3.189 1.00 53.50 88 LYS A CA 1
ATOM 660 C C . LYS A 1 88 ? 3.193 20.921 -3.172 1.00 53.50 88 LYS A C 1
ATOM 662 O O . LYS A 1 88 ? 1.961 20.754 -3.317 1.00 53.50 88 LYS A O 1
#